Protein AF-E2AD90-F1 (afdb_monomer)

Mean predicted aligned error: 4.02 Å

InterPro domains:
  IPR002745 Phosphotransferase KptA/Tpt1 [PF01885] (1-51)
  IPR002745 Phosphotransferase KptA/Tpt1 [PTHR12684] (1-69)
  IPR042081 RNA 2'-phosphotransferase, C-terminal domain [G3DSA:3.20.170.30] (1-72)

Structure (mmCIF, N/CA/C/O backbone):
data_AF-E2AD90-F1
#
_entry.id   AF-E2AD90-F1
#
loop_
_atom_site.group_PDB
_atom_site.id
_atom_site.type_symbol
_atom_site.label_atom_id
_atom_site.label_alt_id
_atom_site.label_comp_id
_atom_site.label_asym_id
_atom_site.label_entity_id
_atom_site.label_seq_id
_atom_site.pdbx_PDB_ins_code
_atom_site.Cartn_x
_atom_site.Cartn_y
_atom_site.Cartn_z
_atom_site.occupancy
_atom_site.B_iso_or_equiv
_atom_site.auth_seq_id
_atom_site.auth_comp_id
_atom_site.auth_asym_id
_atom_site.auth_atom_id
_atom_site.pdbx_PDB_model_num
ATOM 1 N N . MET A 1 1 ? -1.711 19.389 -4.877 1.00 47.12 1 MET A N 1
ATOM 2 C CA . MET A 1 1 ? -1.889 18.035 -5.446 1.00 47.12 1 MET A CA 1
ATOM 3 C C . MET A 1 1 ? -0.957 17.888 -6.643 1.00 47.12 1 MET A C 1
ATOM 5 O O . MET A 1 1 ? -1.194 18.534 -7.648 1.00 47.12 1 MET A O 1
ATOM 9 N N . LYS A 1 2 ? 0.144 17.141 -6.497 1.00 52.88 2 LYS A N 1
ATOM 10 C CA . LYS A 1 2 ? 1.103 16.769 -7.566 1.00 52.88 2 LYS A CA 1
ATOM 11 C C . LYS A 1 2 ? 1.668 15.353 -7.315 1.00 52.88 2 LYS A C 1
ATOM 13 O O . LYS A 1 2 ? 2.803 15.047 -7.654 1.00 52.88 2 LYS A O 1
ATOM 18 N N . ARG A 1 3 ? 0.921 14.510 -6.593 1.00 59.59 3 ARG A N 1
ATOM 19 C CA . ARG A 1 3 ? 1.381 13.165 -6.226 1.00 59.59 3 ARG A CA 1
ATOM 20 C C . ARG A 1 3 ? 0.955 12.211 -7.336 1.00 59.59 3 ARG A C 1
ATOM 22 O O . ARG A 1 3 ? -0.232 11.961 -7.479 1.00 59.59 3 ARG A O 1
ATOM 29 N N . ASN A 1 4 ? 1.931 11.723 -8.098 1.00 80.38 4 ASN A N 1
ATOM 30 C CA . ASN A 1 4 ? 1.746 10.739 -9.173 1.00 80.38 4 ASN A CA 1
ATOM 31 C C . ASN A 1 4 ? 1.928 9.290 -8.684 1.00 80.38 4 ASN A C 1
ATOM 33 O O . ASN A 1 4 ? 1.946 8.365 -9.486 1.00 80.38 4 ASN A O 1
ATOM 37 N N . HIS A 1 5 ? 2.106 9.098 -7.375 1.00 88.69 5 HIS A N 1
ATOM 38 C CA . HIS A 1 5 ? 2.393 7.809 -6.757 1.00 88.69 5 HIS A CA 1
ATOM 39 C C . HIS A 1 5 ? 1.347 7.500 -5.691 1.00 88.69 5 HIS A C 1
ATOM 41 O O . HIS A 1 5 ? 0.799 8.410 -5.064 1.00 88.69 5 HIS A O 1
ATOM 47 N N . ILE A 1 6 ? 1.104 6.217 -5.458 1.00 92.12 6 ILE A N 1
ATOM 48 C CA . ILE A 1 6 ? 0.342 5.708 -4.322 1.00 92.12 6 ILE A CA 1
ATOM 49 C C . ILE A 1 6 ? 1.286 5.701 -3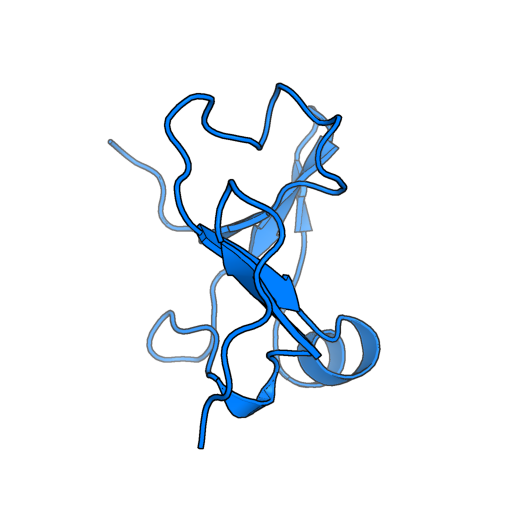.116 1.00 92.12 6 ILE A C 1
ATOM 51 O O . ILE A 1 6 ? 2.381 5.142 -3.184 1.00 92.12 6 ILE A O 1
ATOM 55 N N . HIS A 1 7 ? 0.880 6.355 -2.029 1.00 91.81 7 HIS A N 1
ATOM 56 C CA . HIS A 1 7 ? 1.673 6.473 -0.805 1.00 91.81 7 HIS A CA 1
ATOM 57 C C . HIS A 1 7 ? 1.259 5.399 0.199 1.00 91.81 7 HIS A C 1
ATOM 59 O O . HIS A 1 7 ? 0.072 5.222 0.471 1.00 91.81 7 HIS A O 1
ATOM 65 N N . PHE A 1 8 ? 2.245 4.744 0.796 1.00 92.12 8 PHE A N 1
ATOM 66 C CA . PHE A 1 8 ? 2.065 3.737 1.827 1.00 92.12 8 PHE A CA 1
ATOM 67 C C . PHE A 1 8 ? 2.708 4.190 3.135 1.00 92.12 8 PHE A C 1
ATOM 69 O O . PHE A 1 8 ? 3.824 4.715 3.167 1.00 92.12 8 PHE A O 1
ATOM 76 N N . ALA A 1 9 ? 2.000 3.931 4.229 1.00 90.19 9 ALA A N 1
ATOM 77 C CA . ALA A 1 9 ? 2.557 3.974 5.570 1.00 90.19 9 ALA A CA 1
ATOM 78 C C . ALA A 1 9 ? 3.201 2.618 5.898 1.00 90.19 9 ALA A C 1
ATOM 80 O O . ALA A 1 9 ? 2.635 1.571 5.585 1.00 90.19 9 ALA A O 1
ATOM 81 N N . LYS A 1 10 ? 4.354 2.625 6.578 1.00 87.88 10 LYS A N 1
ATOM 82 C CA . LYS A 1 10 ? 5.000 1.393 7.076 1.00 87.88 10 LYS A CA 1
ATOM 83 C C . LYS A 1 10 ? 4.259 0.765 8.267 1.00 87.88 10 LYS A C 1
ATOM 85 O O . LYS A 1 10 ? 4.495 -0.388 8.607 1.00 87.88 10 LYS A O 1
ATOM 90 N N . GLY A 1 11 ? 3.357 1.518 8.892 1.00 86.44 11 GLY A N 1
ATOM 91 C CA . GLY A 1 11 ? 2.555 1.089 10.031 1.00 86.44 11 GLY A CA 1
ATOM 92 C C . GLY A 1 11 ? 1.566 2.169 10.466 1.00 86.44 11 GLY A C 1
ATOM 93 O O . GLY A 1 11 ? 1.607 3.298 9.976 1.00 86.44 11 GLY A O 1
ATOM 94 N N . LEU A 1 12 ? 0.682 1.828 11.406 1.00 85.12 12 LEU A N 1
ATOM 95 C CA . LEU A 1 12 ? -0.331 2.756 11.935 1.00 85.12 12 LEU A CA 1
ATOM 96 C C . LEU A 1 12 ? 0.259 3.862 12.825 1.00 85.12 12 LEU A C 1
ATOM 98 O O . LEU A 1 12 ? -0.378 4.877 13.072 1.00 85.12 12 LEU A O 1
ATOM 102 N N . ASN A 1 13 ? 1.490 3.689 13.292 1.00 82.50 13 ASN A N 1
ATOM 103 C CA . ASN A 1 13 ? 2.243 4.694 14.036 1.00 82.50 13 ASN A CA 1
ATOM 104 C C . ASN A 1 13 ? 2.991 5.689 13.122 1.00 82.50 13 ASN A C 1
ATOM 106 O O . ASN A 1 13 ? 3.702 6.558 13.622 1.00 82.50 13 ASN A O 1
ATOM 110 N N . PHE A 1 14 ? 2.874 5.572 11.792 1.00 80.62 14 PHE A N 1
ATOM 111 C CA . PHE A 1 14 ? 3.697 6.330 10.848 1.00 80.62 14 PHE A CA 1
ATOM 112 C C . PHE A 1 14 ? 3.031 7.640 10.394 1.00 80.62 14 PHE A C 1
ATOM 114 O O . PHE A 1 14 ? 2.281 7.680 9.417 1.00 80.62 14 PHE A O 1
ATOM 121 N N . ILE A 1 15 ? 3.348 8.736 11.088 1.00 74.62 15 ILE A N 1
ATOM 122 C CA . ILE A 1 15 ? 2.704 10.055 10.923 1.00 74.62 15 ILE A CA 1
ATOM 123 C C . ILE A 1 15 ? 2.852 10.613 9.495 1.00 74.62 15 ILE A C 1
ATOM 125 O O . ILE A 1 15 ? 1.902 11.157 8.940 1.00 74.62 15 ILE A O 1
ATOM 129 N N . ASN A 1 16 ? 4.014 10.429 8.859 1.00 72.69 16 ASN A N 1
ATOM 130 C CA . ASN A 1 16 ? 4.314 11.023 7.546 1.00 72.69 16 ASN A CA 1
ATOM 131 C C . ASN A 1 16 ? 3.587 10.349 6.366 1.00 72.69 16 ASN A C 1
ATOM 133 O O . ASN A 1 16 ? 3.611 10.870 5.250 1.00 72.69 16 ASN A O 1
ATOM 137 N N . GLY A 1 17 ? 2.951 9.195 6.597 1.00 70.62 17 GLY A N 1
ATOM 138 C CA . GLY A 1 17 ? 2.233 8.427 5.574 1.00 70.62 17 GLY A CA 1
ATOM 139 C C . GLY A 1 17 ? 0.781 8.109 5.927 1.00 70.62 17 GLY A C 1
ATOM 140 O O . GLY A 1 17 ? 0.036 7.670 5.052 1.00 70.62 17 GLY A O 1
ATOM 141 N N . LEU A 1 18 ? 0.363 8.329 7.178 1.00 83.31 18 LEU A N 1
ATOM 142 C CA . LEU A 1 18 ? -0.979 8.010 7.649 1.00 83.31 18 LEU A CA 1
ATOM 143 C C . LEU A 1 18 ? -1.828 9.270 7.800 1.00 83.31 18 LEU A C 1
ATOM 145 O O . LEU A 1 18 ? -1.498 10.193 8.542 1.00 83.31 18 LEU A O 1
ATOM 149 N N . ARG A 1 19 ? -2.979 9.288 7.132 1.00 86.06 19 ARG A N 1
ATOM 150 C CA . ARG A 1 19 ? -3.956 10.359 7.316 1.00 86.06 19 ARG A CA 1
ATOM 151 C C . ARG A 1 19 ? -4.712 10.136 8.626 1.00 86.06 19 ARG A C 1
ATOM 153 O O . ARG A 1 19 ? -5.318 9.087 8.800 1.00 86.06 19 ARG A O 1
ATOM 160 N N . GLN A 1 20 ? -4.748 11.140 9.502 1.00 85.94 20 GLN A N 1
ATOM 161 C CA . GLN A 1 20 ? -5.486 11.060 10.775 1.00 85.94 20 GLN A CA 1
ATOM 162 C C . GLN A 1 20 ? -6.983 10.773 10.591 1.00 85.94 20 GLN A C 1
ATOM 164 O O . GLN A 1 20 ? -7.596 10.116 11.421 1.00 85.94 20 GLN A O 1
ATOM 169 N N . SER A 1 21 ? -7.568 11.231 9.484 1.00 91.62 21 SER A N 1
ATOM 170 C CA . SER A 1 21 ? -8.973 10.995 9.150 1.00 91.62 21 SER A CA 1
ATOM 171 C C . SER A 1 21 ? -9.212 9.682 8.389 1.00 91.62 21 SER A C 1
ATOM 173 O O . SER A 1 21 ? -10.231 9.561 7.714 1.00 91.62 21 SER A O 1
ATOM 175 N N . ALA A 1 22 ? -8.255 8.749 8.370 1.00 92.62 22 ALA A N 1
ATOM 176 C CA . ALA A 1 22 ? -8.427 7.473 7.683 1.00 92.62 22 ALA A CA 1
ATOM 177 C C . ALA A 1 22 ? -9.503 6.627 8.380 1.00 92.62 22 ALA A C 1
ATOM 179 O O . ALA A 1 22 ? -9.452 6.406 9.587 1.00 92.62 22 ALA A O 1
ATOM 180 N N . GLU A 1 23 ? -10.471 6.138 7.606 1.00 95.00 23 GLU A N 1
ATOM 181 C CA . GLU A 1 23 ? -11.549 5.274 8.111 1.00 95.00 23 GLU A CA 1
ATOM 182 C C . GLU A 1 23 ? -11.349 3.799 7.768 1.00 95.00 23 GLU A C 1
ATOM 184 O O . GLU A 1 23 ? -11.986 2.926 8.358 1.00 95.00 23 GLU A O 1
ATOM 189 N N . LEU A 1 24 ? -10.437 3.533 6.835 1.00 94.69 24 LEU A N 1
ATOM 190 C CA . LEU A 1 24 ? -10.144 2.221 6.292 1.00 94.69 24 LEU A CA 1
ATOM 191 C C . LEU A 1 24 ? -8.631 2.053 6.156 1.00 94.69 24 LEU A C 1
ATOM 193 O O . LEU A 1 24 ? -7.944 2.937 5.640 1.00 94.69 24 LEU A O 1
ATOM 197 N N . PHE A 1 25 ? -8.126 0.898 6.577 1.00 94.94 25 PHE A N 1
ATOM 198 C CA . PHE A 1 25 ? -6.732 0.508 6.438 1.00 94.94 25 PHE A CA 1
ATOM 199 C C . PHE A 1 25 ? -6.641 -0.750 5.579 1.00 94.94 25 PHE A C 1
ATOM 201 O O . PHE A 1 25 ? -7.105 -1.826 5.961 1.00 94.94 25 PHE A O 1
ATOM 208 N N . ILE A 1 26 ? -6.021 -0.600 4.412 1.00 95.56 26 ILE A N 1
ATOM 209 C CA . ILE A 1 26 ? -5.764 -1.688 3.472 1.00 95.56 26 ILE A CA 1
ATOM 210 C C . ILE A 1 26 ? -4.307 -2.108 3.642 1.00 95.56 26 ILE A C 1
ATOM 212 O O . ILE A 1 26 ? -3.388 -1.329 3.385 1.00 95.56 26 ILE A O 1
ATOM 216 N N . TYR A 1 27 ? -4.096 -3.342 4.082 1.00 95.25 27 TYR A N 1
ATOM 217 C CA . TYR A 1 27 ? -2.769 -3.924 4.219 1.00 95.25 27 TYR A CA 1
ATOM 218 C C . TYR A 1 27 ? -2.427 -4.659 2.933 1.00 95.25 27 TYR A C 1
ATOM 220 O O . TYR A 1 27 ? -3.205 -5.491 2.472 1.00 95.25 27 TYR A O 1
ATOM 228 N N . ILE A 1 28 ? -1.252 -4.383 2.376 1.00 95.94 28 ILE A N 1
ATOM 229 C CA . ILE A 1 28 ? -0.763 -5.048 1.169 1.00 95.94 28 ILE A CA 1
ATOM 230 C C . ILE A 1 28 ? 0.138 -6.220 1.549 1.00 95.94 28 ILE A C 1
ATOM 232 O O . ILE A 1 28 ? 1.022 -6.095 2.397 1.00 95.94 28 ILE A O 1
ATOM 236 N N . ASN A 1 29 ? -0.054 -7.355 0.883 1.00 96.69 29 ASN A N 1
ATOM 237 C CA . ASN A 1 29 ? 0.907 -8.445 0.860 1.00 96.69 29 ASN A CA 1
ATOM 238 C C . ASN A 1 29 ? 2.122 -7.995 0.039 1.00 96.69 29 ASN A C 1
ATOM 240 O O . ASN A 1 29 ? 2.160 -8.152 -1.184 1.00 96.69 29 ASN A O 1
ATOM 244 N N . PHE A 1 30 ? 3.096 -7.398 0.723 1.00 95.31 30 PHE A N 1
ATOM 245 C CA . PHE A 1 30 ? 4.274 -6.813 0.090 1.00 95.31 30 PHE A CA 1
ATOM 246 C C . PHE A 1 30 ? 5.097 -7.843 -0.691 1.00 95.31 30 PHE A C 1
ATOM 248 O O . PHE A 1 30 ? 5.511 -7.566 -1.812 1.00 95.31 30 PHE A O 1
ATOM 255 N N . GLU A 1 31 ? 5.263 -9.055 -0.154 1.00 96.44 31 GLU A N 1
ATOM 256 C CA . GLU A 1 31 ? 6.013 -10.131 -0.815 1.00 96.44 31 GLU A CA 1
ATOM 257 C C . GLU A 1 31 ? 5.399 -10.548 -2.153 1.00 96.44 31 GLU A C 1
ATOM 259 O O . GLU A 1 31 ? 6.124 -10.874 -3.095 1.00 96.44 31 GLU A O 1
ATOM 264 N N . LYS A 1 32 ? 4.066 -10.522 -2.256 1.00 97.50 32 LYS A N 1
ATOM 265 C CA . LYS A 1 32 ? 3.358 -10.760 -3.516 1.00 97.50 32 LYS A CA 1
ATOM 266 C C . LYS A 1 32 ? 3.442 -9.540 -4.432 1.00 97.50 32 LYS A C 1
ATOM 268 O O . LYS A 1 32 ? 3.776 -9.685 -5.601 1.00 97.50 32 LYS A O 1
ATOM 273 N N . ALA A 1 33 ? 3.170 -8.350 -3.900 1.00 97.31 33 ALA A N 1
ATOM 274 C CA . ALA A 1 33 ? 3.096 -7.120 -4.681 1.00 97.31 33 ALA A CA 1
ATOM 275 C C . ALA A 1 33 ? 4.437 -6.728 -5.313 1.00 97.31 33 ALA A C 1
ATOM 277 O O . ALA A 1 33 ? 4.460 -6.333 -6.473 1.00 97.31 33 ALA A O 1
ATOM 278 N N . LYS A 1 34 ? 5.558 -6.871 -4.593 1.00 95.88 34 LYS A N 1
ATOM 279 C CA . LYS A 1 34 ? 6.892 -6.456 -5.068 1.00 95.88 34 LYS A CA 1
ATOM 280 C C . LYS A 1 34 ? 7.423 -7.265 -6.259 1.00 95.88 34 LYS A C 1
ATOM 282 O O . LYS A 1 34 ? 8.438 -6.897 -6.834 1.00 95.88 34 LYS A O 1
ATOM 287 N N . LYS A 1 35 ? 6.770 -8.383 -6.598 1.00 96.94 35 LYS A N 1
ATOM 288 C CA . LYS A 1 35 ? 7.090 -9.184 -7.791 1.00 96.94 35 LYS A CA 1
ATOM 289 C C . LYS A 1 35 ? 6.566 -8.535 -9.071 1.00 96.94 35 LYS A C 1
ATOM 291 O O . LYS A 1 35 ? 7.200 -8.659 -10.110 1.00 96.94 35 LYS A O 1
ATOM 296 N N . ASP A 1 36 ? 5.444 -7.828 -8.96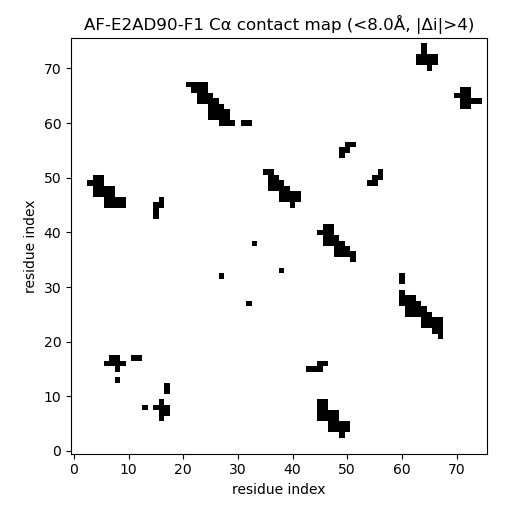1 1.00 96.56 36 ASP A N 1
ATOM 297 C CA . ASP A 1 36 ? 4.704 -7.275 -10.097 1.00 96.56 36 ASP A CA 1
ATOM 298 C C . ASP A 1 36 ? 4.724 -5.735 -10.118 1.00 96.56 36 ASP A C 1
ATOM 300 O O . ASP A 1 36 ? 4.446 -5.119 -11.146 1.00 96.56 36 ASP A O 1
ATOM 304 N N . LEU A 1 37 ? 5.013 -5.100 -8.977 1.00 96.94 37 LEU A N 1
ATOM 305 C CA . LEU A 1 37 ? 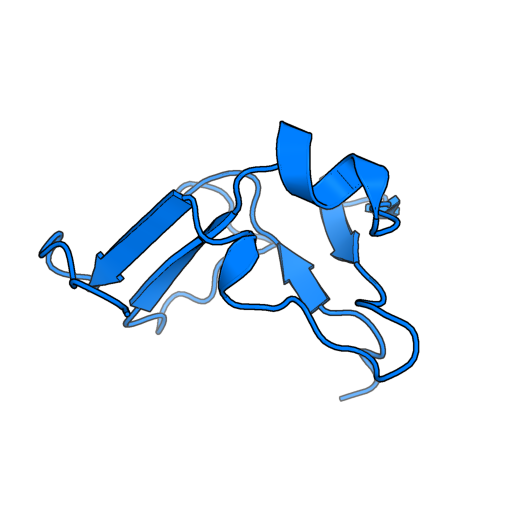4.965 -3.654 -8.771 1.00 96.94 37 LEU A CA 1
ATOM 306 C C . LEU A 1 37 ? 6.286 -3.128 -8.206 1.00 96.94 37 LEU A C 1
ATOM 308 O O 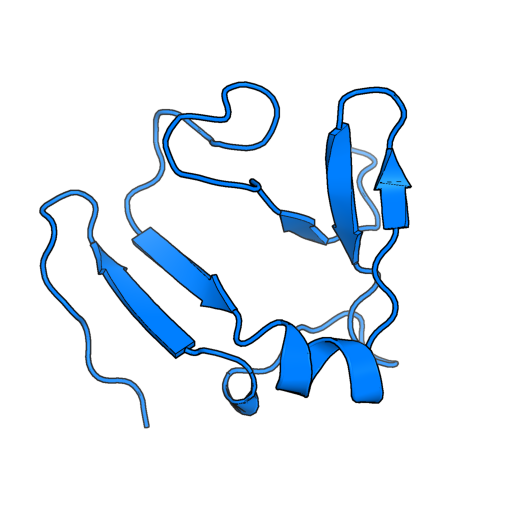. LEU A 1 37 ? 6.932 -3.772 -7.379 1.00 96.94 37 LEU A O 1
ATOM 312 N N . ILE A 1 38 ? 6.637 -1.902 -8.594 1.00 95.56 38 ILE A N 1
ATOM 313 C CA . ILE A 1 38 ? 7.828 -1.209 -8.099 1.00 95.56 38 ILE A CA 1
ATOM 314 C C . ILE A 1 38 ? 7.459 -0.393 -6.859 1.00 95.56 38 ILE A C 1
ATOM 316 O O . ILE A 1 38 ? 6.503 0.388 -6.871 1.00 95.56 38 ILE A O 1
ATOM 320 N N . PHE A 1 39 ? 8.251 -0.560 -5.802 1.00 95.56 39 PHE A N 1
ATOM 321 C CA . PHE A 1 39 ? 8.166 0.226 -4.578 1.00 95.56 39 PHE A CA 1
ATOM 322 C C . PHE A 1 39 ? 9.472 0.981 -4.359 1.00 95.56 39 PHE A C 1
ATOM 324 O O . PHE A 1 39 ? 10.552 0.411 -4.495 1.00 95.56 39 PHE A O 1
ATOM 331 N N . LEU A 1 40 ? 9.360 2.255 -4.002 1.00 94.56 40 LEU A N 1
ATOM 332 C CA . LEU A 1 40 ? 10.482 3.134 -3.693 1.00 94.56 40 LEU A CA 1
ATOM 333 C C . LEU A 1 40 ? 10.278 3.736 -2.307 1.00 94.56 40 LEU A C 1
ATOM 335 O O . LEU A 1 40 ? 9.148 3.998 -1.899 1.00 94.56 40 LEU A O 1
ATOM 339 N N . GLU A 1 41 ? 11.364 3.989 -1.592 1.00 92.44 41 GLU A N 1
ATOM 340 C CA . GLU A 1 41 ? 11.324 4.733 -0.338 1.00 92.44 41 GLU A CA 1
ATOM 341 C C . GLU A 1 41 ? 11.783 6.170 -0.583 1.00 92.44 41 GLU A C 1
ATOM 343 O O . GLU A 1 41 ? 12.842 6.409 -1.157 1.00 92.44 41 GLU A O 1
ATOM 348 N N . SER A 1 42 ? 10.957 7.134 -0.179 1.00 88.75 42 SER A N 1
ATOM 349 C CA . SER A 1 42 ? 11.346 8.548 -0.174 1.00 88.75 42 SER A CA 1
ATOM 350 C C . SER A 1 42 ? 12.305 8.858 0.975 1.00 88.75 42 SER A C 1
ATOM 352 O O . SER A 1 42 ? 12.333 8.142 1.971 1.00 88.75 42 SER A O 1
ATOM 354 N N . GLU A 1 43 ? 13.008 9.988 0.896 1.00 88.75 43 GLU A N 1
ATOM 355 C CA . GLU A 1 43 ? 13.928 10.457 1.949 1.00 88.75 43 GLU A CA 1
ATOM 356 C C . GLU A 1 43 ? 13.276 10.550 3.342 1.00 88.75 43 GLU A C 1
ATOM 358 O O . GLU A 1 43 ? 13.927 10.308 4.352 1.00 88.75 43 GLU A O 1
ATOM 363 N N . ASN A 1 44 ? 11.968 10.824 3.410 1.00 85.00 44 ASN A N 1
ATOM 364 C CA . ASN A 1 44 ? 11.210 10.910 4.667 1.00 85.00 44 ASN A CA 1
ATOM 365 C C . ASN A 1 44 ? 10.606 9.565 5.118 1.00 85.00 44 ASN A C 1
ATOM 367 O O . ASN A 1 44 ? 9.702 9.532 5.960 1.00 85.00 44 ASN A O 1
ATOM 371 N N . GLY A 1 45 ? 11.040 8.457 4.517 1.00 85.50 45 GLY A N 1
ATOM 372 C CA . GLY A 1 45 ? 10.631 7.097 4.862 1.00 85.50 45 GLY A CA 1
ATOM 373 C C . GLY A 1 45 ? 9.233 6.687 4.390 1.00 85.50 45 GLY A C 1
ATOM 374 O O . GLY A 1 45 ? 8.745 5.614 4.754 1.00 85.50 45 GLY A O 1
ATOM 375 N N . VAL A 1 46 ? 8.563 7.525 3.588 1.00 88.38 46 VAL A N 1
ATOM 376 C CA . VAL A 1 46 ? 7.275 7.181 2.967 1.00 88.38 46 VAL A CA 1
ATOM 377 C C . VAL A 1 46 ? 7.528 6.243 1.796 1.00 88.38 46 VAL A C 1
ATOM 379 O O . VAL A 1 46 ? 8.358 6.545 0.936 1.00 88.38 46 VAL A O 1
ATOM 382 N N . ILE A 1 47 ? 6.784 5.141 1.751 1.00 92.38 47 ILE A N 1
ATOM 383 C CA . ILE A 1 47 ? 6.849 4.177 0.658 1.00 92.38 47 ILE A CA 1
ATOM 384 C C . ILE A 1 47 ? 5.942 4.648 -0.481 1.00 92.38 47 ILE A C 1
ATOM 386 O O . ILE A 1 47 ? 4.805 5.065 -0.258 1.00 92.38 47 ILE A O 1
ATOM 390 N N . LEU A 1 48 ? 6.450 4.589 -1.704 1.00 93.56 48 LEU A N 1
ATOM 391 C CA . LEU A 1 48 ? 5.802 5.054 -2.922 1.00 93.56 48 LEU A CA 1
ATOM 392 C C . LEU A 1 48 ? 5.679 3.894 -3.906 1.00 93.56 48 LEU A C 1
ATOM 394 O O . LEU A 1 48 ? 6.616 3.118 -4.071 1.00 93.56 48 LEU A O 1
ATOM 398 N N . CYS A 1 49 ? 4.543 3.802 -4.587 1.00 95.31 49 CYS A N 1
ATOM 399 C CA . CYS A 1 49 ? 4.321 2.852 -5.672 1.00 95.31 49 CYS A CA 1
ATOM 400 C C . CYS A 1 49 ? 3.699 3.573 -6.866 1.00 95.31 49 CYS A C 1
ATOM 402 O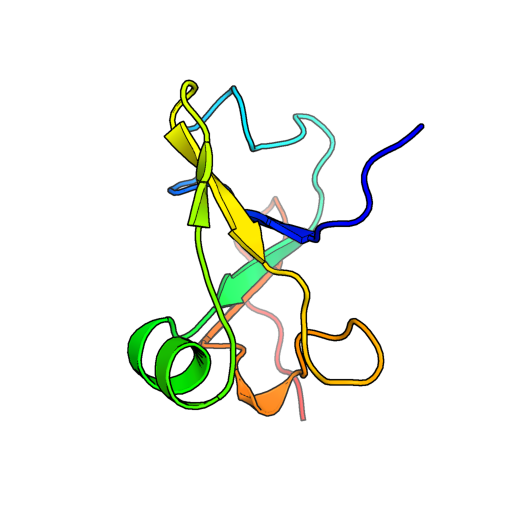 O . CYS A 1 49 ? 2.771 4.365 -6.697 1.00 95.31 49 CYS A O 1
ATOM 404 N N . THR A 1 50 ? 4.162 3.282 -8.077 1.00 93.31 50 THR A N 1
ATOM 405 C CA . THR A 1 50 ? 3.523 3.774 -9.310 1.00 93.31 50 THR A CA 1
ATOM 406 C C . THR A 1 50 ? 2.236 3.020 -9.644 1.00 93.31 50 THR A C 1
ATOM 408 O O . THR A 1 50 ? 1.452 3.496 -10.454 1.00 93.31 50 THR A O 1
ATOM 411 N N . GLY A 1 51 ? 2.011 1.850 -9.038 1.00 94.69 51 GLY A N 1
ATOM 412 C CA . GLY A 1 51 ? 1.001 0.897 -9.486 1.00 94.69 51 GLY A CA 1
ATOM 413 C C . GLY A 1 51 ? 1.426 0.164 -10.763 1.00 94.69 51 GLY A C 1
ATOM 414 O O . GLY A 1 51 ? 2.573 0.263 -11.206 1.00 94.69 51 GLY A O 1
ATOM 415 N N . ASN A 1 52 ? 0.502 -0.618 -11.320 1.00 94.88 52 ASN A N 1
ATOM 416 C CA . ASN A 1 52 ? 0.686 -1.330 -12.586 1.00 94.88 52 ASN A CA 1
ATOM 417 C C . ASN A 1 52 ? 0.728 -0.353 -13.783 1.00 94.88 52 ASN A C 1
ATOM 419 O O . ASN A 1 52 ? 0.705 0.862 -13.611 1.00 94.88 52 ASN A O 1
ATOM 423 N N . LEU A 1 53 ? 0.721 -0.869 -15.018 1.00 92.88 53 LEU A N 1
ATOM 424 C CA . LEU A 1 53 ? 0.712 -0.046 -16.243 1.00 92.88 53 LEU A CA 1
ATOM 425 C C . LEU A 1 53 ? -0.454 0.959 -16.325 1.00 92.88 53 LEU A C 1
ATOM 427 O O . LEU A 1 53 ? -0.390 1.912 -17.094 1.00 92.88 53 LEU A O 1
ATOM 431 N N . LYS A 1 54 ? -1.521 0.746 -15.547 1.00 92.88 54 LYS A N 1
ATOM 432 C CA . LYS A 1 54 ? -2.684 1.637 -15.450 1.00 92.88 54 LYS A CA 1
ATOM 433 C C . LYS A 1 54 ? -2.663 2.517 -14.190 1.00 92.88 54 LYS A C 1
ATOM 435 O O . LYS A 1 54 ? -3.615 3.251 -13.957 1.00 92.88 54 LYS A O 1
ATOM 440 N N . GLY A 1 55 ? -1.613 2.437 -13.374 1.00 92.25 55 GLY A N 1
ATOM 441 C CA . GLY A 1 55 ? -1.474 3.191 -12.130 1.00 92.25 55 GLY A CA 1
ATOM 442 C C . GLY A 1 55 ? -2.192 2.581 -10.922 1.00 92.25 55 GLY A C 1
ATOM 443 O O . GLY A 1 55 ? -2.435 3.287 -9.946 1.00 92.25 55 GLY A O 1
ATOM 444 N N . PHE A 1 56 ? -2.557 1.292 -10.959 1.00 94.06 56 PHE A N 1
ATOM 445 C CA . PHE A 1 56 ? -3.353 0.654 -9.902 1.00 94.06 56 PHE A CA 1
ATOM 446 C C . PHE A 1 56 ? -2.572 -0.352 -9.053 1.00 94.06 56 PHE A C 1
ATOM 448 O O . PHE A 1 56 ? -1.705 -1.075 -9.545 1.00 94.06 56 PHE A O 1
ATOM 455 N N . VAL A 1 57 ? -2.960 -0.449 -7.779 1.00 95.69 57 VAL A N 1
ATOM 456 C CA . VAL A 1 57 ? -2.649 -1.578 -6.892 1.00 95.69 57 VAL A CA 1
ATOM 457 C C . VAL A 1 57 ? -3.928 -2.398 -6.759 1.00 95.69 57 VAL A C 1
ATOM 459 O O . VAL A 1 57 ? -4.890 -1.971 -6.130 1.00 95.69 57 VAL A O 1
ATOM 462 N N . GLU A 1 58 ? -3.954 -3.551 -7.417 1.00 95.62 58 GLU A N 1
ATOM 463 C CA . GLU A 1 58 ? -5.140 -4.406 -7.509 1.00 95.62 58 GLU A CA 1
ATOM 464 C C . GLU A 1 58 ? -5.431 -5.137 -6.188 1.00 95.62 58 GLU A C 1
ATOM 466 O O . GLU A 1 58 ? -4.519 -5.446 -5.413 1.00 95.62 58 GLU A O 1
ATOM 471 N N . THR A 1 59 ? -6.701 -5.489 -5.963 1.00 95.81 59 THR A N 1
ATOM 472 C CA . THR A 1 59 ? -7.176 -6.194 -4.755 1.00 95.81 59 THR A CA 1
ATOM 473 C C . THR A 1 59 ? -6.495 -7.544 -4.539 1.00 95.81 59 THR A C 1
ATOM 475 O O . THR A 1 59 ? -6.340 -7.976 -3.402 1.00 95.81 59 THR A O 1
ATOM 478 N N . LYS A 1 60 ? -5.966 -8.177 -5.597 1.00 95.62 60 LYS A N 1
ATOM 479 C CA . LYS A 1 60 ? -5.193 -9.430 -5.505 1.00 95.62 60 LYS A CA 1
A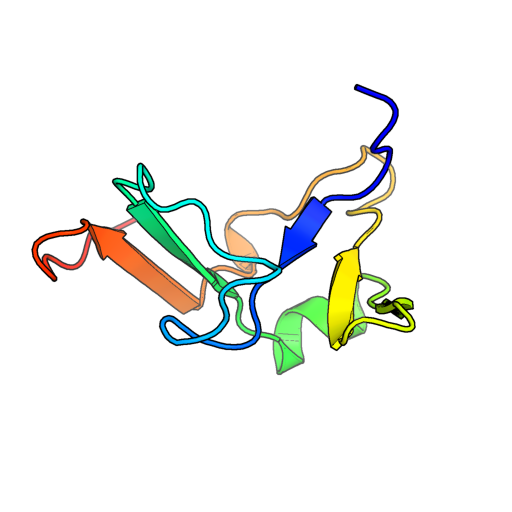TOM 480 C C . LYS A 1 60 ? -3.945 -9.330 -4.617 1.00 95.62 60 LYS A C 1
ATOM 482 O O . LYS A 1 60 ? -3.373 -10.366 -4.262 1.00 95.62 60 LYS A O 1
ATOM 487 N N . TYR A 1 61 ? -3.487 -8.115 -4.309 1.00 96.94 61 TYR A N 1
ATOM 488 C CA . TYR A 1 61 ? -2.379 -7.863 -3.388 1.00 96.94 61 TYR A CA 1
ATOM 489 C C . TYR A 1 61 ? -2.836 -7.530 -1.966 1.00 96.94 61 TYR A C 1
ATOM 491 O O . TYR A 1 61 ? -1.985 -7.330 -1.103 1.00 96.94 61 TYR A O 1
ATOM 499 N N . PHE A 1 62 ? -4.136 -7.442 -1.691 1.00 96.12 62 PHE A N 1
ATOM 500 C CA . PHE A 1 62 ? -4.626 -7.104 -0.361 1.00 96.12 62 PHE A CA 1
ATOM 501 C C . PHE A 1 62 ? -4.435 -8.312 0.557 1.00 96.12 62 PHE A C 1
ATOM 503 O O . PHE A 1 62 ? -4.820 -9.433 0.239 1.00 96.12 62 PHE A O 1
ATOM 510 N N . LEU A 1 63 ? -3.786 -8.078 1.693 1.00 95.69 63 LEU A N 1
ATOM 511 C CA . LEU A 1 63 ? -3.581 -9.068 2.745 1.00 95.69 63 LEU A CA 1
ATOM 512 C C . LEU A 1 63 ? -4.751 -9.067 3.729 1.00 95.69 63 LEU A C 1
ATOM 514 O O . LEU A 1 63 ? -5.185 -10.120 4.178 1.00 95.69 63 LEU A O 1
ATOM 518 N N . ARG A 1 64 ? -5.235 -7.874 4.088 1.00 95.50 64 ARG A N 1
ATOM 519 C CA . ARG A 1 64 ? -6.430 -7.669 4.912 1.00 95.50 64 ARG A CA 1
ATOM 520 C C . ARG A 1 64 ? -6.923 -6.235 4.778 1.00 95.50 64 ARG A C 1
ATOM 522 O O . ARG A 1 64 ? -6.133 -5.324 4.518 1.00 95.50 64 ARG A O 1
ATOM 529 N N . VAL A 1 65 ? -8.203 -6.035 5.049 1.00 96.38 65 VAL A N 1
ATOM 530 C CA . VAL A 1 65 ? -8.833 -4.718 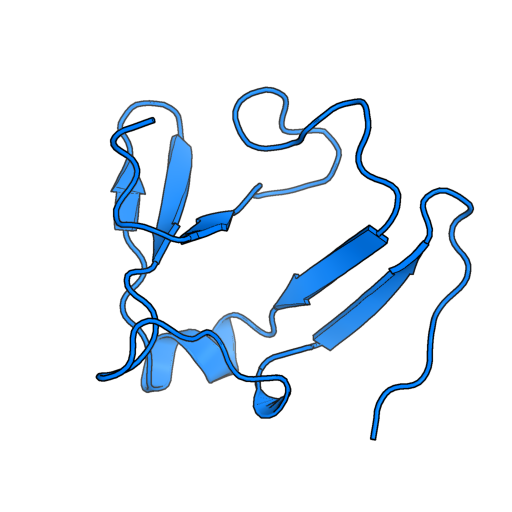5.109 1.00 96.38 65 VAL A CA 1
ATOM 531 C C . VAL A 1 65 ? -9.505 -4.583 6.467 1.00 96.38 65 VAL A C 1
ATOM 533 O O . VAL A 1 65 ? -10.248 -5.475 6.872 1.00 96.38 65 VAL A O 1
ATOM 536 N N . ILE A 1 66 ? -9.219 -3.500 7.188 1.00 96.19 66 ILE A N 1
ATOM 537 C CA . ILE A 1 66 ? -9.836 -3.224 8.490 1.00 96.19 66 ILE A CA 1
ATOM 538 C C . ILE A 1 66 ? -10.373 -1.796 8.543 1.00 96.19 66 ILE A C 1
ATOM 540 O O . ILE A 1 66 ? -9.781 -0.881 7.967 1.00 96.19 66 ILE A O 1
ATOM 544 N N . THR A 1 67 ? -11.473 -1.585 9.255 1.00 95.88 67 THR A N 1
ATOM 545 C CA . THR A 1 67 ? -11.980 -0.238 9.546 1.00 95.88 67 THR A CA 1
ATOM 546 C C . THR A 1 67 ? -11.158 0.426 10.652 1.00 95.88 67 THR A C 1
ATOM 548 O O . THR A 1 67 ? -10.407 -0.236 11.377 1.00 95.88 67 THR A O 1
ATOM 551 N N . LYS A 1 68 ? -11.345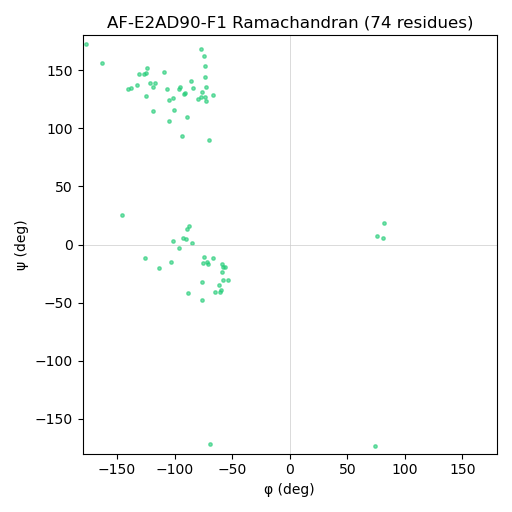 1.735 10.854 1.00 93.44 68 LYS A N 1
ATOM 552 C CA . LYS A 1 68 ? -10.752 2.465 11.990 1.00 93.44 68 LYS A CA 1
ATOM 553 C C . LYS A 1 68 ? -11.141 1.921 13.366 1.00 93.44 68 LYS A C 1
ATOM 555 O O . LYS A 1 68 ? -10.437 2.168 14.336 1.00 93.44 68 LYS A O 1
ATOM 560 N N . TYR A 1 69 ? -12.231 1.161 13.438 1.00 94.62 69 TYR A N 1
ATOM 561 C CA . TYR A 1 69 ? -12.704 0.504 14.655 1.00 94.62 69 TYR A CA 1
ATOM 562 C C . TYR A 1 69 ? -12.128 -0.911 14.833 1.00 94.62 69 TYR A C 1
ATOM 564 O O . TYR A 1 69 ? -12.521 -1.622 15.751 1.00 94.62 69 TYR A O 1
ATOM 572 N N . GLY A 1 70 ? -11.216 -1.343 1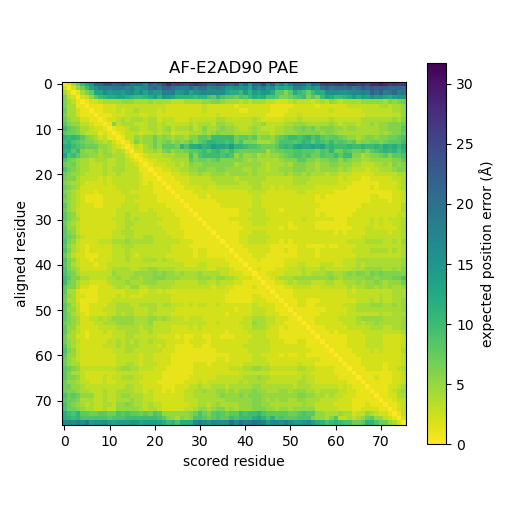3.953 1.00 92.62 70 GLY A N 1
ATOM 573 C CA . GLY A 1 70 ? -10.581 -2.662 14.013 1.00 92.62 70 GLY A CA 1
ATOM 574 C C . GLY A 1 70 ? -11.422 -3.802 13.432 1.00 92.62 70 GLY A C 1
ATOM 575 O O . GLY A 1 70 ? -11.004 -4.955 13.501 1.00 92.62 70 GLY A O 1
ATOM 576 N N . GLN A 1 71 ? -12.579 -3.510 12.829 1.00 96.38 71 GLN A N 1
ATOM 577 C CA . GLN A 1 71 ? -13.410 -4.526 12.185 1.00 96.38 71 GLN A CA 1
ATOM 578 C C . GLN A 1 71 ? -12.763 -4.981 10.875 1.00 96.38 71 GLN A C 1
ATOM 580 O O . GLN A 1 71 ? -12.521 -4.156 9.995 1.00 96.38 71 GLN A O 1
ATOM 585 N N . ALA A 1 72 ? -12.513 -6.283 10.734 1.00 96.06 72 ALA A N 1
ATOM 586 C CA . ALA A 1 72 ? -12.065 -6.868 9.475 1.00 96.06 72 ALA A CA 1
ATOM 587 C C . ALA A 1 72 ? -13.211 -6.902 8.455 1.00 96.06 72 ALA A C 1
ATOM 589 O O . ALA A 1 72 ? -14.332 -7.283 8.793 1.00 96.06 72 ALA A O 1
ATOM 590 N N . LEU A 1 73 ? -12.917 -6.509 7.217 1.00 94.69 73 LEU A N 1
ATOM 591 C CA . LEU A 1 73 ? -13.847 -6.589 6.095 1.00 94.69 73 LEU A CA 1
ATOM 592 C C . LEU A 1 73 ? -13.432 -7.722 5.160 1.00 94.69 73 LEU A C 1
ATOM 594 O O . LEU A 1 73 ? -12.257 -7.835 4.799 1.00 94.69 73 LEU A O 1
ATOM 598 N N . SER A 1 74 ? -14.410 -8.525 4.753 1.00 89.88 74 SER A N 1
ATOM 599 C CA . SER A 1 74 ? -14.257 -9.482 3.660 1.00 89.88 74 SER A CA 1
ATOM 600 C C . SER A 1 74 ? -14.234 -8.741 2.326 1.00 89.88 74 SER A C 1
ATOM 602 O O . SER A 1 74 ? -14.926 -7.737 2.152 1.00 89.88 74 SER A O 1
ATOM 604 N N . PHE A 1 75 ? -13.430 -9.234 1.395 1.00 80.00 75 PHE A N 1
ATOM 605 C CA . PHE A 1 75 ? -13.365 -8.749 0.025 1.00 80.00 75 PHE A CA 1
ATOM 606 C C . PHE A 1 75 ? -13.211 -9.965 -0.887 1.00 80.00 75 PHE A C 1
ATOM 608 O O . PHE A 1 75 ? -12.419 -10.857 -0.576 1.00 80.00 75 PHE A O 1
ATOM 615 N N . ASP A 1 76 ? -13.999 -9.988 -1.959 1.00 62.41 76 ASP A N 1
ATOM 616 C CA . ASP A 1 76 ? -14.006 -11.042 -2.978 1.00 62.41 76 ASP A CA 1
ATOM 617 C C . ASP A 1 76 ? -13.042 -10.709 -4.131 1.00 62.41 76 ASP A C 1
ATOM 619 O O . ASP A 1 76 ? -12.916 -9.509 -4.489 1.00 62.41 76 ASP A O 1
#

Radius of gyration: 12.68 Å; Cα contacts (8 Å, |Δi|>4): 104; chains: 1; bounding box: 28×29×31 Å

pLDDT: mean 89.76, std 10.04, range [47.12, 97.5]

Foldseek 3Di:
DPDLWDKDDPDPPGPVGDDPPAFKDWDFQCVVQVVQWDWDADPSRIITTQDHPVSDDDPVGTPWMATPVRHTDDDD

Solvent-accessible surface area (backbone atoms only — not comparable to full-atom values): 4835 Å² total; per-residue (Å²): 141,87,76,84,50,51,75,36,46,94,46,96,85,31,70,88,43,48,64,90,86,54,59,66,49,77,40,67,35,56,84,65,37,60,76,76,33,62,76,47,72,44,97,84,67,35,33,34,26,53,34,42,102,86,55,47,81,59,74,91,31,55,66,48,37,30,38,70,85,68,50,75,54,92,83,134

Organism: Camponotus floridanus (NCBI:txid104421)

Sequence (76 aa):
MKRNHIHFAKGLNFINGLRQSAELFIYINFEKAKKDLIFLESENGVILCTGNLKGFVETKYFLRVITKYGQALSFD

Nearest PDB structures (foldseek):
  7yw2-assembly1_A  TM=8.733E-01  e=5.768E-04  Mus musculus
  7yw3-assembly1_A  TM=8.193E-01  e=3.182E-03  Homo sapiens
  7kpn-assembly1_Z  TM=3.509E-01  e=9.396E+00  Homo sapiens
  6dv5-assembly1_T  TM=4.216E-01  e=8.840E+00  Homo sapiens

Secondary structure (DSSP, 8-state):
----SEEE-SSTT-TTT--TT--EEEEE-HHHHHHHS-EEE-TTS-EEE--STTS---GGGEEEEEETT--EE---